Protein AF-A0A1V4QEM1-F1 (afdb_monomer_lite)

Sequence (115 aa):
MPRINRIFLNISSFQ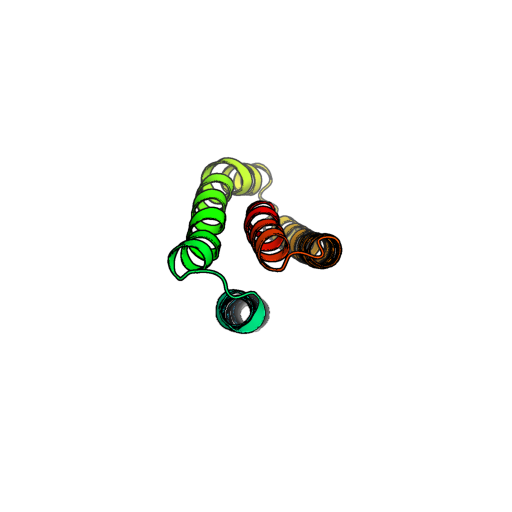TLAMFRRGLFYSYLSIYLRFYLGLSVTETTLFTTLPMVLNVLFQTFVWGRISDRYQSRRTLIIIGEFLAAVGTFFVWFFHTIPDNHRAAGYVIIIGLAIV

Organism: NCBI:txid1936077

Structure (mmCIF, N/CA/C/O backbone):
data_AF-A0A1V4QEM1-F1
#
_entry.id   AF-A0A1V4QEM1-F1
#
loop_
_atom_site.group_PDB
_atom_site.id
_atom_site.type_symbol
_atom_site.label_atom_id
_atom_site.label_alt_id
_atom_site.label_comp_id
_atom_site.label_asym_id
_atom_site.label_entity_id
_atom_site.label_seq_id
_atom_site.pdbx_PDB_ins_code
_atom_site.Cartn_x
_atom_site.Cartn_y
_atom_site.Cartn_z
_atom_site.occupancy
_atom_site.B_iso_or_equiv
_atom_site.auth_seq_id
_atom_site.auth_comp_id
_atom_site.auth_asym_id
_atom_site.auth_atom_id
_atom_site.pdbx_PDB_model_num
ATOM 1 N N . MET A 1 1 ? -7.491 -0.215 37.308 1.00 54.91 1 MET A N 1
ATOM 2 C CA . MET A 1 1 ? -7.119 0.346 35.985 1.00 54.91 1 MET A CA 1
ATOM 3 C C . MET A 1 1 ? -6.512 -0.696 35.004 1.00 54.91 1 MET A C 1
ATOM 5 O O . MET A 1 1 ? -5.437 -0.448 34.481 1.00 54.91 1 MET A O 1
ATOM 9 N N . PRO A 1 2 ? -7.150 -1.844 34.671 1.00 62.41 2 PRO A N 1
ATOM 10 C CA . PRO A 1 2 ? -6.528 -2.830 33.760 1.00 62.41 2 PRO A CA 1
ATOM 11 C C . PRO A 1 2 ? -6.951 -2.725 32.276 1.00 62.41 2 PRO A C 1
ATOM 13 O O . PRO A 1 2 ? -6.280 -3.266 31.399 1.00 62.41 2 PRO A O 1
ATOM 16 N N . ARG A 1 3 ? -8.069 -2.054 31.960 1.00 63.38 3 ARG A N 1
ATOM 17 C CA . ARG A 1 3 ? -8.682 -2.103 30.614 1.00 63.38 3 ARG A CA 1
ATOM 18 C C . ARG A 1 3 ? -7.963 -1.231 29.575 1.00 63.38 3 ARG A C 1
ATOM 20 O O . ARG A 1 3 ? -7.849 -1.634 28.423 1.00 63.38 3 ARG A O 1
ATOM 27 N N . ILE A 1 4 ? -7.453 -0.071 29.994 1.00 73.31 4 ILE A N 1
ATOM 28 C CA . ILE A 1 4 ? -6.764 0.896 29.121 1.00 73.31 4 ILE A CA 1
ATOM 29 C C . ILE A 1 4 ? -5.409 0.344 28.657 1.00 73.31 4 ILE A C 1
ATOM 31 O O . ILE A 1 4 ? -5.126 0.375 27.462 1.00 73.31 4 ILE A O 1
ATOM 35 N N . ASN A 1 5 ? -4.637 -0.278 29.556 1.00 79.69 5 ASN A N 1
ATOM 36 C CA . ASN A 1 5 ? -3.337 -0.870 29.217 1.00 79.69 5 ASN A CA 1
ATOM 37 C C . ASN A 1 5 ? -3.456 -1.985 28.171 1.00 79.69 5 ASN A C 1
ATOM 39 O O . ASN A 1 5 ? -2.632 -2.065 27.267 1.00 79.69 5 ASN A O 1
ATOM 43 N N . ARG A 1 6 ? -4.505 -2.817 28.243 1.00 82.25 6 ARG A N 1
ATOM 44 C CA . ARG A 1 6 ? -4.722 -3.895 27.264 1.00 82.25 6 ARG A CA 1
ATOM 45 C C . 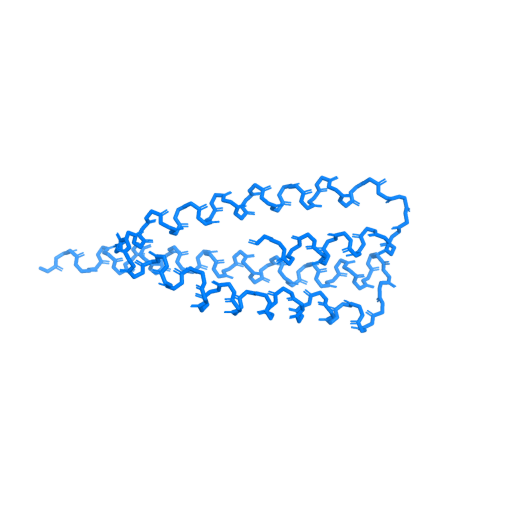ARG A 1 6 ? -5.113 -3.357 25.884 1.00 82.25 6 ARG A C 1
ATOM 47 O O . ARG A 1 6 ? -4.636 -3.867 24.879 1.00 82.25 6 ARG A O 1
ATOM 54 N N . ILE A 1 7 ? -5.963 -2.329 25.825 1.00 85.44 7 ILE A N 1
ATOM 55 C CA . ILE A 1 7 ? -6.359 -1.706 24.551 1.00 85.44 7 ILE A CA 1
ATOM 56 C C . ILE A 1 7 ? -5.157 -1.021 23.901 1.00 85.44 7 ILE A C 1
ATOM 58 O O . ILE A 1 7 ? -4.918 -1.229 22.714 1.00 85.44 7 ILE A O 1
ATOM 62 N N . PHE A 1 8 ? -4.388 -0.258 24.679 1.00 88.12 8 PHE A N 1
ATOM 63 C CA . PHE A 1 8 ? -3.168 0.378 24.199 1.00 88.12 8 PHE A CA 1
ATOM 64 C C . PHE A 1 8 ? -2.176 -0.661 23.669 1.00 88.12 8 PHE A C 1
ATOM 66 O O . PHE A 1 8 ? -1.729 -0.546 22.536 1.00 88.12 8 PHE A O 1
ATOM 73 N N . LEU A 1 9 ? -1.902 -1.724 24.430 1.00 88.62 9 LEU A N 1
ATOM 74 C CA . LEU A 1 9 ? -0.964 -2.766 24.014 1.00 88.62 9 LEU A CA 1
ATOM 75 C C . LEU A 1 9 ? -1.414 -3.487 22.731 1.00 88.62 9 LEU A C 1
ATOM 77 O O . LEU A 1 9 ? -0.601 -3.705 21.835 1.00 88.62 9 LEU A O 1
ATOM 81 N N . ASN A 1 10 ? -2.707 -3.794 22.595 1.00 87.75 10 ASN A N 1
ATOM 82 C CA . ASN A 1 10 ? -3.251 -4.450 21.401 1.00 87.75 10 ASN A CA 1
ATOM 83 C C . ASN A 1 10 ? -3.204 -3.550 20.158 1.00 87.75 10 ASN A C 1
ATOM 85 O O . ASN A 1 10 ? -2.858 -4.010 19.074 1.00 87.75 10 ASN A O 1
ATOM 89 N N . ILE A 1 11 ? -3.555 -2.269 20.296 1.00 87.19 11 ILE A N 1
ATOM 90 C CA . ILE A 1 11 ? -3.541 -1.338 19.161 1.00 87.19 11 ILE A CA 1
ATOM 91 C C . ILE A 1 11 ? -2.101 -1.008 18.770 1.00 87.19 11 ILE A C 1
ATOM 93 O O . ILE A 1 11 ? -1.779 -1.035 17.587 1.00 87.19 11 ILE A O 1
ATOM 97 N N . SER A 1 12 ? -1.227 -0.746 19.742 1.00 89.62 12 SER A N 1
ATOM 98 C CA . SER A 1 12 ? 0.178 -0.426 19.483 1.00 89.62 12 SER A CA 1
ATOM 99 C C . SER A 1 12 ? 0.911 -1.597 18.836 1.00 89.62 12 SER A C 1
ATOM 101 O O . SER A 1 12 ? 1.601 -1.395 17.846 1.00 89.62 12 SER A O 1
ATOM 103 N N . SER A 1 13 ? 0.720 -2.829 19.321 1.00 90.81 13 SER A N 1
ATOM 104 C CA . SER A 1 13 ? 1.318 -4.015 18.686 1.00 90.81 13 SER A CA 1
ATOM 105 C C . SER A 1 13 ? 0.828 -4.214 17.250 1.00 90.81 13 SER A C 1
ATOM 107 O O . SER A 1 13 ? 1.646 -4.438 16.358 1.00 90.81 13 SER A O 1
ATOM 109 N N . PHE A 1 14 ? -0.477 -4.052 17.003 1.00 89.06 14 PHE A N 1
ATOM 110 C CA . PHE A 1 14 ? -1.040 -4.101 15.653 1.00 89.06 14 PHE A CA 1
ATOM 111 C C . PHE A 1 14 ? -0.433 -3.032 14.734 1.00 89.06 14 PHE A C 1
ATOM 113 O O . PHE A 1 14 ? 0.022 -3.352 13.638 1.00 89.06 14 PHE A O 1
ATOM 120 N N . GLN A 1 15 ? -0.387 -1.775 15.181 1.00 89.25 15 GLN A N 1
ATOM 121 C CA . GLN A 1 15 ? 0.156 -0.668 14.389 1.00 89.25 15 GLN A CA 1
ATOM 122 C C . GLN A 1 15 ? 1.646 -0.853 14.099 1.00 89.25 15 GLN A C 1
ATOM 124 O O . GLN A 1 15 ? 2.069 -0.676 12.958 1.00 89.25 15 GLN A O 1
ATOM 129 N N . THR A 1 16 ? 2.432 -1.278 15.091 1.00 93.44 16 THR A N 1
ATOM 130 C CA . THR A 1 16 ? 3.853 -1.586 14.899 1.00 93.44 16 THR A CA 1
ATOM 131 C C . THR A 1 16 ? 4.037 -2.662 13.837 1.00 93.44 16 THR A C 1
ATOM 133 O O . THR A 1 16 ? 4.829 -2.473 12.917 1.00 93.44 16 THR A O 1
ATOM 136 N N . LEU A 1 17 ? 3.278 -3.760 13.905 1.00 90.94 17 LEU A N 1
ATOM 137 C CA . LEU A 1 17 ? 3.382 -4.843 12.927 1.00 90.94 17 LEU A CA 1
ATOM 138 C C . LEU A 1 17 ? 2.964 -4.394 11.518 1.00 90.94 17 LEU A C 1
ATOM 140 O O . LEU A 1 17 ? 3.659 -4.682 10.543 1.00 90.94 17 LEU A O 1
ATOM 144 N N . ALA A 1 18 ? 1.861 -3.652 11.408 1.00 88.31 18 ALA A N 1
ATOM 145 C CA . ALA A 1 18 ? 1.352 -3.154 10.134 1.00 88.31 18 ALA A CA 1
ATOM 146 C C . ALA A 1 18 ? 2.340 -2.188 9.456 1.00 88.31 18 ALA A C 1
ATOM 148 O O . ALA A 1 18 ? 2.591 -2.292 8.249 1.00 88.31 18 ALA A O 1
ATOM 149 N N . MET A 1 19 ? 2.936 -1.275 10.229 1.00 90.75 19 MET A N 1
ATOM 150 C CA . MET A 1 19 ? 3.933 -0.326 9.729 1.00 90.75 19 MET A CA 1
ATOM 151 C C . MET A 1 19 ? 5.261 -1.011 9.412 1.00 90.75 19 MET A C 1
ATOM 153 O O . MET A 1 19 ? 5.871 -0.697 8.393 1.00 90.75 19 MET A O 1
ATOM 157 N N . PHE A 1 20 ? 5.674 -1.995 10.213 1.00 92.00 20 PHE A N 1
ATOM 158 C CA . PHE A 1 20 ? 6.867 -2.793 9.941 1.00 92.00 20 PHE A CA 1
ATOM 159 C C . PHE A 1 20 ? 6.739 -3.564 8.622 1.00 92.00 20 PHE A C 1
ATOM 161 O O . PHE A 1 20 ? 7.622 -3.471 7.771 1.00 92.00 20 PHE A O 1
ATOM 168 N N . ARG A 1 21 ? 5.602 -4.238 8.389 1.00 90.00 21 ARG A N 1
ATOM 169 C CA . ARG A 1 21 ? 5.320 -4.921 7.116 1.00 90.00 21 ARG A CA 1
ATOM 170 C C . ARG A 1 21 ? 5.407 -3.961 5.931 1.00 90.00 21 ARG A C 1
ATOM 172 O O . ARG A 1 21 ? 6.053 -4.288 4.941 1.00 90.00 21 ARG A O 1
ATOM 179 N N . ARG A 1 22 ? 4.773 -2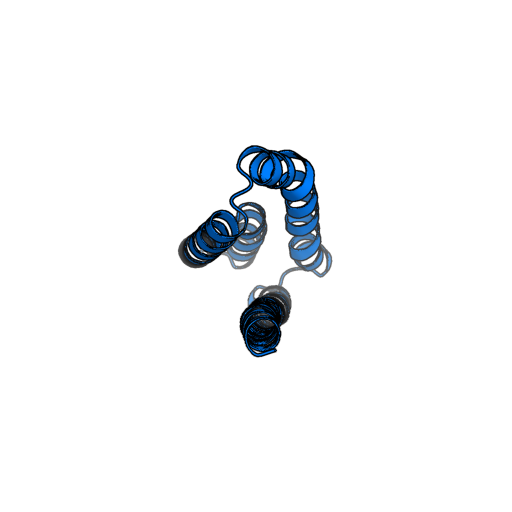.784 6.026 1.00 88.06 22 ARG A N 1
ATOM 180 C CA . ARG A 1 22 ? 4.846 -1.756 4.972 1.00 88.06 22 ARG A CA 1
ATOM 181 C C . ARG A 1 22 ? 6.287 -1.305 4.737 1.00 88.06 22 ARG A C 1
ATOM 183 O O . ARG A 1 22 ? 6.715 -1.260 3.589 1.00 88.06 22 ARG A O 1
ATOM 190 N N . GLY A 1 23 ? 7.039 -1.035 5.803 1.00 88.69 23 GLY A N 1
ATOM 191 C CA . GLY A 1 23 ? 8.443 -0.636 5.720 1.00 88.69 23 GLY A CA 1
ATOM 192 C C . GLY A 1 23 ? 9.300 -1.660 4.977 1.00 88.69 23 GLY A C 1
ATOM 193 O O . GLY A 1 23 ? 10.018 -1.290 4.048 1.00 88.69 23 GLY A O 1
ATOM 194 N N . LEU A 1 24 ? 9.171 -2.946 5.320 1.00 90.56 24 LEU A N 1
ATOM 195 C CA . LEU A 1 24 ? 9.874 -4.022 4.615 1.00 90.56 24 LEU A CA 1
ATOM 196 C C . LEU A 1 24 ? 9.438 -4.107 3.149 1.00 90.56 24 LEU A C 1
ATOM 198 O O . LEU A 1 24 ? 10.286 -4.115 2.260 1.00 90.56 24 LEU A O 1
ATOM 202 N N . PHE A 1 25 ? 8.129 -4.120 2.896 1.00 88.19 25 PHE A N 1
ATOM 203 C CA . PHE A 1 25 ? 7.576 -4.261 1.553 1.00 88.19 25 PHE A CA 1
ATOM 204 C C . PHE A 1 25 ? 8.087 -3.177 0.597 1.00 88.19 25 PHE A C 1
ATOM 206 O O . PHE A 1 25 ? 8.676 -3.501 -0.431 1.00 88.19 25 PHE A O 1
ATOM 213 N N . TYR A 1 26 ? 7.936 -1.895 0.949 1.00 85.88 26 TYR A N 1
ATOM 214 C CA . TYR A 1 26 ? 8.349 -0.791 0.076 1.00 85.88 26 TYR A CA 1
ATOM 215 C C . TYR A 1 26 ? 9.872 -0.714 -0.102 1.00 85.88 26 TYR A C 1
ATOM 217 O O . TYR A 1 26 ? 10.342 -0.402 -1.197 1.00 85.88 26 TYR A O 1
ATOM 225 N N . SER A 1 27 ? 10.646 -1.039 0.940 1.00 87.62 27 SER A N 1
ATOM 226 C CA . SER A 1 27 ? 12.114 -1.015 0.869 1.00 87.62 27 SER A CA 1
ATOM 227 C C . SER A 1 27 ? 12.648 -2.080 -0.087 1.00 87.62 27 SER A C 1
ATOM 229 O O . SER A 1 27 ? 13.409 -1.766 -1.003 1.00 87.62 27 SER A O 1
ATOM 231 N N . TYR A 1 28 ? 12.215 -3.334 0.076 1.00 88.00 28 TYR A N 1
ATOM 232 C CA . TYR A 1 28 ? 12.654 -4.421 -0.800 1.00 88.00 28 TYR A CA 1
ATOM 233 C C . TYR A 1 28 ? 12.099 -4.286 -2.213 1.00 88.00 28 TYR A C 1
ATOM 235 O O . TYR A 1 28 ? 12.812 -4.575 -3.173 1.00 88.00 28 TYR A O 1
ATOM 243 N N . LEU A 1 29 ? 10.866 -3.799 -2.364 1.00 86.69 29 LEU A N 1
ATOM 244 C CA . LEU A 1 29 ? 10.281 -3.606 -3.683 1.00 86.69 29 LEU A CA 1
ATOM 245 C C . LEU A 1 29 ? 11.025 -2.532 -4.488 1.00 86.69 29 LEU A C 1
ATOM 247 O O . LEU A 1 29 ? 11.286 -2.734 -5.670 1.00 86.69 29 LEU A O 1
ATOM 251 N N . SER A 1 30 ? 11.452 -1.438 -3.852 1.00 85.06 30 SER A N 1
ATOM 252 C CA . SER A 1 30 ? 12.284 -0.420 -4.510 1.00 85.06 30 SER A CA 1
ATOM 253 C C . SER A 1 30 ? 13.595 -1.010 -5.051 1.00 85.06 30 SER A C 1
ATOM 255 O O . SER A 1 30 ? 13.966 -0.769 -6.204 1.00 85.06 30 SER A O 1
ATOM 257 N N . ILE A 1 31 ? 14.259 -1.859 -4.257 1.00 86.81 31 ILE A N 1
ATOM 258 C CA . ILE A 1 31 ? 15.477 -2.568 -4.675 1.00 86.81 31 ILE A CA 1
ATOM 259 C C . ILE A 1 31 ? 15.172 -3.509 -5.847 1.00 86.81 31 ILE A C 1
ATOM 261 O O . ILE A 1 31 ? 15.903 -3.512 -6.835 1.00 86.81 31 ILE A O 1
ATOM 265 N N . TYR A 1 32 ? 14.082 -4.271 -5.770 1.00 86.44 32 TYR A N 1
ATOM 266 C CA . TYR A 1 32 ? 13.677 -5.209 -6.816 1.00 86.44 32 TYR A CA 1
ATOM 267 C C . TYR A 1 32 ? 13.388 -4.505 -8.152 1.00 86.44 32 TYR A C 1
ATOM 269 O O . TYR A 1 32 ? 13.956 -4.870 -9.182 1.00 86.44 32 TYR A O 1
ATOM 277 N N . LEU A 1 33 ? 12.586 -3.437 -8.142 1.00 83.69 33 LEU A N 1
ATOM 278 C CA . LEU A 1 33 ? 12.276 -2.658 -9.345 1.00 83.69 33 LEU A CA 1
ATOM 279 C C . LEU A 1 33 ? 13.546 -2.061 -9.976 1.00 83.69 33 LEU A C 1
ATOM 281 O O . LEU A 1 33 ? 13.727 -2.102 -11.193 1.00 83.69 33 LEU A O 1
ATOM 285 N N . ARG A 1 34 ? 14.450 -1.522 -9.150 1.00 82.50 34 ARG A N 1
ATOM 286 C CA . ARG A 1 34 ? 15.644 -0.821 -9.635 1.00 82.50 34 ARG A CA 1
ATOM 287 C C . ARG A 1 34 ? 16.749 -1.761 -10.108 1.00 82.50 34 ARG A C 1
ATOM 289 O O . ARG A 1 34 ? 17.308 -1.536 -11.178 1.00 82.50 34 ARG A O 1
ATOM 296 N N . PHE A 1 35 ? 17.099 -2.759 -9.302 1.00 82.00 35 PHE A N 1
ATOM 297 C CA . PHE A 1 35 ? 18.281 -3.592 -9.533 1.00 82.00 35 PHE A CA 1
ATOM 298 C C . PHE A 1 35 ? 17.967 -4.899 -10.260 1.00 82.00 35 PHE A C 1
ATOM 300 O O . PHE A 1 35 ? 18.820 -5.371 -11.002 1.00 82.00 35 PHE A O 1
ATOM 307 N N . TYR A 1 36 ? 16.773 -5.471 -10.079 1.00 80.94 36 TYR A N 1
ATOM 308 C CA . TYR A 1 36 ? 16.403 -6.734 -10.726 1.00 80.94 36 TYR A CA 1
ATOM 309 C C . TYR A 1 36 ? 15.678 -6.504 -12.056 1.00 80.94 36 TYR A C 1
ATOM 311 O O . TYR A 1 36 ? 16.061 -7.067 -13.076 1.00 80.94 36 TYR A O 1
ATOM 319 N N . LEU A 1 37 ? 14.670 -5.627 -12.070 1.00 79.19 37 LEU A N 1
ATOM 320 C CA . LEU A 1 37 ? 13.895 -5.332 -13.283 1.00 79.19 37 LEU A CA 1
ATOM 321 C C . LEU A 1 37 ? 14.516 -4.228 -14.162 1.00 79.19 37 LEU A C 1
ATOM 323 O O . LEU A 1 37 ? 14.076 -4.015 -15.292 1.00 79.19 37 LEU A O 1
ATOM 327 N N . GLY A 1 38 ? 15.541 -3.530 -13.662 1.00 80.75 38 GLY A N 1
ATOM 328 C CA . GLY A 1 38 ? 16.303 -2.538 -14.423 1.00 80.75 38 GLY A CA 1
ATOM 329 C C . GLY A 1 38 ? 15.532 -1.257 -14.762 1.00 80.75 38 GLY A C 1
ATOM 330 O O . GLY A 1 38 ? 15.868 -0.593 -15.746 1.00 80.75 38 GLY A O 1
ATOM 331 N N . LEU A 1 39 ? 14.501 -0.901 -13.986 1.00 80.12 39 LEU A N 1
ATOM 332 C CA . LEU A 1 39 ? 13.736 0.327 -14.221 1.00 80.12 39 LEU A CA 1
ATOM 333 C C . LEU A 1 39 ? 14.575 1.585 -13.940 1.00 80.12 39 LEU A C 1
ATOM 335 O O . LEU A 1 39 ? 15.471 1.622 -13.084 1.00 80.12 39 LEU A O 1
ATOM 339 N N . SER A 1 40 ? 14.270 2.653 -14.674 1.00 83.12 40 SER A N 1
ATOM 340 C CA . SER A 1 40 ? 14.847 3.981 -14.474 1.00 83.12 40 SER A CA 1
ATOM 341 C C . SER A 1 40 ? 14.450 4.571 -13.115 1.00 83.12 40 SER A C 1
ATOM 343 O O . SER A 1 40 ? 13.468 4.169 -12.494 1.00 83.12 40 SER A O 1
ATOM 345 N N . VAL A 1 41 ? 15.209 5.565 -12.642 1.00 76.69 41 VAL A N 1
ATOM 346 C CA . VAL A 1 41 ? 14.912 6.245 -11.367 1.00 76.69 41 VAL A CA 1
ATOM 347 C C . VAL A 1 41 ? 13.521 6.882 -11.414 1.00 76.69 41 VAL A C 1
ATOM 349 O O . VAL A 1 41 ? 12.791 6.854 -10.426 1.00 76.69 41 VAL A O 1
ATOM 352 N N . THR A 1 42 ? 13.130 7.400 -12.580 1.00 82.50 42 THR A N 1
ATOM 353 C CA . THR A 1 42 ? 11.816 8.000 -12.816 1.00 82.50 42 THR A CA 1
ATOM 354 C C . THR A 1 42 ? 10.690 6.986 -12.633 1.00 82.50 42 THR A C 1
ATOM 356 O O . THR A 1 42 ? 9.735 7.262 -11.913 1.00 82.50 42 THR A O 1
ATOM 359 N N . GLU A 1 43 ? 10.811 5.793 -13.217 1.00 78.56 43 GLU A N 1
ATOM 360 C CA . GLU A 1 43 ? 9.794 4.739 -13.104 1.00 78.56 43 GLU A CA 1
ATOM 361 C C . GLU A 1 43 ? 9.692 4.190 -11.669 1.00 78.56 43 GLU A C 1
ATOM 363 O O . GLU A 1 43 ? 8.593 4.016 -11.144 1.00 78.56 43 GLU A O 1
ATOM 368 N N . THR A 1 44 ? 10.821 4.012 -10.978 1.00 77.88 44 THR A N 1
ATOM 369 C CA . THR A 1 44 ? 10.838 3.607 -9.558 1.00 77.88 44 THR A CA 1
ATOM 370 C C . THR A 1 44 ? 10.289 4.700 -8.630 1.00 77.88 44 THR A C 1
ATOM 372 O O . THR A 1 44 ? 9.780 4.415 -7.549 1.00 77.88 44 THR A O 1
ATOM 375 N N . THR A 1 45 ? 10.340 5.967 -9.042 1.00 81.06 45 THR A N 1
ATOM 376 C CA . THR A 1 45 ? 9.691 7.059 -8.301 1.00 81.06 45 THR A CA 1
ATOM 377 C C . THR A 1 45 ? 8.184 7.068 -8.559 1.00 81.06 45 THR A C 1
ATOM 379 O O . THR A 1 45 ? 7.408 7.243 -7.620 1.00 81.06 45 THR A O 1
ATOM 382 N N . LEU A 1 46 ? 7.762 6.791 -9.801 1.00 80.94 46 LEU A N 1
ATOM 383 C CA . LEU A 1 46 ? 6.354 6.643 -10.192 1.00 80.94 46 LEU A CA 1
ATOM 384 C C . LEU A 1 46 ? 5.645 5.557 -9.367 1.00 80.94 46 LEU A C 1
ATOM 386 O O . LEU A 1 46 ? 4.509 5.747 -8.938 1.00 80.94 46 LEU A O 1
ATOM 390 N N . PHE A 1 47 ? 6.355 4.457 -9.091 1.00 79.62 47 PHE A N 1
ATOM 391 C CA . PHE A 1 47 ? 5.926 3.403 -8.170 1.00 79.62 47 PHE A CA 1
ATOM 392 C C . PHE A 1 47 ? 5.492 3.941 -6.801 1.00 79.62 47 PHE A C 1
ATOM 394 O O . PHE A 1 47 ? 4.537 3.443 -6.219 1.00 79.62 47 PHE A O 1
ATOM 401 N N . THR A 1 48 ? 6.183 4.946 -6.270 1.00 78.88 48 THR A N 1
ATOM 402 C CA . THR A 1 48 ? 5.869 5.487 -4.944 1.00 78.88 48 THR A CA 1
ATOM 403 C C . THR A 1 48 ? 4.769 6.542 -5.032 1.00 78.88 48 THR A C 1
ATOM 405 O O . THR A 1 48 ? 3.827 6.539 -4.242 1.00 78.88 48 THR A O 1
ATOM 408 N N . THR A 1 49 ? 4.868 7.452 -6.002 1.00 86.69 49 THR A N 1
ATOM 409 C CA . THR A 1 49 ? 3.996 8.629 -6.075 1.00 86.69 49 THR A CA 1
ATOM 410 C C . THR A 1 49 ? 2.573 8.284 -6.487 1.00 86.69 49 THR A C 1
ATOM 412 O O . THR A 1 49 ? 1.631 8.793 -5.882 1.00 86.69 49 THR A O 1
ATOM 415 N N . LEU A 1 50 ? 2.396 7.409 -7.478 1.00 88.06 50 LEU A N 1
ATOM 416 C CA . LEU A 1 50 ? 1.079 7.115 -8.035 1.00 88.06 50 LEU A CA 1
ATOM 417 C C . LEU A 1 50 ? 0.171 6.413 -7.006 1.00 88.06 50 LEU A C 1
ATOM 419 O O . LEU A 1 50 ? -0.924 6.929 -6.756 1.00 88.06 50 LEU A O 1
ATOM 423 N N . PRO A 1 51 ? 0.611 5.340 -6.315 1.00 86.31 51 PRO A N 1
ATOM 424 C CA . PRO A 1 51 ? -0.170 4.748 -5.237 1.00 86.31 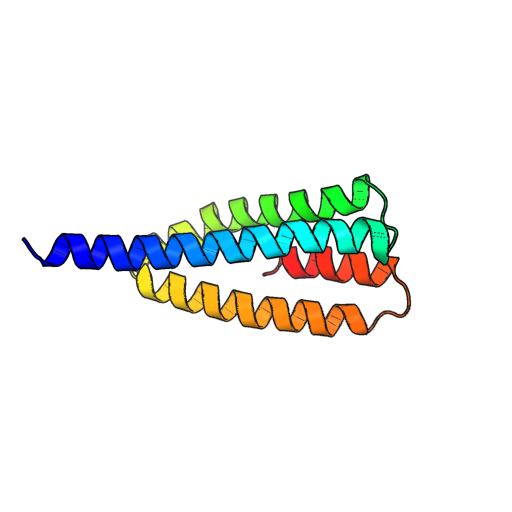51 PRO A CA 1
ATOM 425 C C . PRO A 1 51 ? -0.414 5.718 -4.087 1.00 86.31 51 PRO A C 1
ATOM 427 O O . PRO A 1 51 ? -1.515 5.740 -3.558 1.00 86.31 51 PRO A O 1
ATOM 430 N N . MET A 1 52 ? 0.558 6.557 -3.708 1.00 88.44 52 MET A N 1
ATOM 431 C CA . MET A 1 52 ? 0.360 7.532 -2.625 1.00 88.44 52 MET A CA 1
ATOM 432 C C . MET A 1 52 ? -0.728 8.558 -2.948 1.00 88.44 52 MET A C 1
ATOM 434 O O . MET A 1 52 ? -1.574 8.831 -2.097 1.00 88.44 52 MET A O 1
ATOM 438 N N . VAL A 1 53 ? -0.736 9.105 -4.168 1.00 91.06 53 VAL A N 1
ATOM 439 C CA . VAL A 1 53 ? -1.758 10.069 -4.602 1.00 91.06 53 VAL A CA 1
ATOM 440 C C . VAL A 1 53 ? -3.139 9.426 -4.574 1.00 91.06 53 VAL A C 1
ATOM 442 O O . VAL A 1 53 ? -4.060 9.985 -3.976 1.00 91.06 53 VAL A O 1
ATOM 445 N N . LEU A 1 54 ? -3.285 8.231 -5.154 1.00 89.38 54 LEU A N 1
ATOM 446 C CA . LEU A 1 54 ? -4.557 7.512 -5.101 1.00 89.38 54 LEU A CA 1
ATOM 447 C C . LEU A 1 54 ? -4.954 7.183 -3.663 1.00 89.38 54 LEU A C 1
ATOM 449 O O . LEU A 1 54 ? -6.110 7.373 -3.296 1.00 89.38 54 LEU A O 1
ATOM 453 N N . ASN A 1 55 ? -4.006 6.778 -2.820 1.00 89.19 55 ASN A N 1
ATOM 454 C CA . ASN A 1 55 ? -4.276 6.462 -1.424 1.00 89.19 55 ASN A CA 1
ATOM 455 C C . ASN A 1 55 ? -4.895 7.661 -0.693 1.00 89.19 55 ASN A C 1
ATOM 457 O O . ASN A 1 55 ? -5.933 7.507 -0.057 1.00 89.19 55 ASN A O 1
ATOM 461 N N . VAL A 1 56 ? -4.331 8.864 -0.847 1.00 89.31 56 VAL A N 1
ATOM 462 C CA . VAL A 1 56 ? -4.888 10.087 -0.244 1.00 89.31 56 VAL A CA 1
ATOM 463 C C . VAL A 1 56 ? -6.293 10.377 -0.776 1.00 89.31 56 VAL A C 1
ATOM 465 O O . VAL A 1 56 ? -7.203 10.623 0.014 1.00 89.31 56 VAL A O 1
ATOM 468 N N . LEU A 1 57 ? -6.508 10.286 -2.093 1.00 91.31 57 LEU A N 1
ATOM 469 C CA . LEU A 1 57 ? -7.825 10.525 -2.694 1.00 91.31 57 LEU A CA 1
ATOM 470 C C . LEU A 1 57 ? -8.879 9.546 -2.153 1.00 91.31 57 LEU A C 1
ATOM 472 O O . LEU A 1 57 ? -9.945 9.961 -1.696 1.00 91.31 57 LEU A O 1
ATOM 476 N N . PHE A 1 58 ? -8.577 8.249 -2.141 1.00 88.38 58 PHE A N 1
ATOM 477 C CA . PHE A 1 58 ? -9.502 7.233 -1.644 1.00 88.38 58 PHE A CA 1
ATOM 478 C C . PHE A 1 58 ? -9.696 7.317 -0.128 1.00 88.38 58 PHE A C 1
ATOM 480 O O . PHE A 1 58 ? -10.821 7.156 0.346 1.00 88.38 58 PHE A O 1
ATOM 487 N N . GLN A 1 59 ? -8.651 7.617 0.646 1.00 86.69 59 GLN A N 1
ATOM 488 C CA . GLN A 1 59 ? -8.782 7.831 2.086 1.00 86.69 59 GLN A CA 1
ATOM 489 C C . GLN A 1 59 ? -9.714 9.002 2.397 1.00 86.69 59 GLN A C 1
ATOM 491 O O . GLN A 1 59 ? -10.616 8.852 3.218 1.00 86.69 59 GLN A O 1
ATOM 496 N N . THR A 1 60 ? -9.547 10.147 1.733 1.00 87.81 60 THR A N 1
ATOM 497 C CA . THR A 1 60 ? -10.351 11.343 2.010 1.00 87.81 60 THR A CA 1
ATOM 498 C C . THR A 1 60 ? -11.784 11.214 1.493 1.00 87.81 60 THR A C 1
ATOM 500 O O . THR A 1 60 ? -12.731 11.497 2.229 1.00 87.81 60 THR A O 1
ATOM 503 N N . PHE A 1 61 ? -11.971 10.786 0.242 1.00 89.00 61 PHE A N 1
ATOM 504 C CA . PHE A 1 61 ? -13.286 10.832 -0.405 1.00 89.00 61 PHE A CA 1
ATOM 505 C C . PHE A 1 61 ? -14.131 9.578 -0.187 1.00 89.00 61 PHE A C 1
ATOM 507 O O . PHE A 1 61 ? -15.357 9.681 -0.122 1.00 89.00 61 PHE A O 1
ATOM 514 N N . VAL A 1 62 ? -13.502 8.408 -0.060 1.00 88.44 62 VAL A N 1
ATOM 515 C CA . VAL A 1 62 ? -14.205 7.121 0.011 1.00 88.44 62 VAL A CA 1
ATOM 516 C C . VAL A 1 62 ? -14.190 6.601 1.442 1.00 88.44 62 VAL A C 1
ATOM 518 O O . VAL A 1 62 ? -15.227 6.566 2.106 1.00 88.44 62 VAL A O 1
ATOM 521 N N . TRP A 1 63 ? -13.015 6.250 1.960 1.00 85.88 63 TRP A N 1
ATOM 522 C CA . TRP A 1 63 ? -12.903 5.539 3.231 1.00 85.88 63 TRP A CA 1
ATOM 523 C C . TRP A 1 63 ? -13.211 6.408 4.446 1.00 85.88 63 TRP A C 1
ATOM 525 O O . TRP A 1 63 ? -13.852 5.915 5.369 1.00 85.88 63 TRP A O 1
ATOM 535 N N . GLY A 1 64 ? -12.843 7.692 4.441 1.00 84.25 64 GLY A N 1
ATOM 536 C CA . GLY A 1 64 ? -13.189 8.633 5.510 1.00 84.25 64 GLY A CA 1
ATOM 537 C C . GLY A 1 64 ? -14.702 8.785 5.649 1.00 84.25 64 GLY A C 1
ATOM 538 O O . GLY A 1 64 ? -15.267 8.522 6.709 1.00 84.25 64 GLY A O 1
ATOM 539 N N . ARG A 1 65 ? -15.384 9.068 4.532 1.00 85.38 65 ARG A N 1
ATOM 540 C CA . ARG A 1 65 ? -16.852 9.185 4.474 1.00 85.38 65 ARG A CA 1
ATOM 541 C C . ARG A 1 65 ? -17.563 7.889 4.881 1.00 85.38 65 ARG A C 1
ATOM 543 O O . ARG A 1 65 ? -18.542 7.939 5.624 1.00 85.38 65 ARG A O 1
ATOM 550 N N . ILE A 1 66 ? -17.087 6.734 4.411 1.00 85.25 66 ILE A N 1
ATOM 551 C CA . ILE A 1 66 ? -17.655 5.419 4.759 1.00 85.25 66 ILE A CA 1
ATOM 552 C C . ILE A 1 66 ? -17.428 5.111 6.244 1.00 85.25 66 ILE A C 1
ATOM 554 O O . ILE A 1 66 ? -18.362 4.712 6.940 1.00 85.25 66 ILE A O 1
ATOM 558 N N . SER A 1 67 ? -16.215 5.330 6.750 1.00 83.88 67 SER A N 1
ATOM 559 C CA . SER A 1 67 ? -15.869 5.110 8.156 1.00 83.88 67 SER A CA 1
ATOM 560 C C . SER A 1 67 ? -16.738 5.945 9.088 1.00 83.88 67 SER A C 1
ATOM 562 O O . SER A 1 67 ? -17.278 5.414 10.061 1.00 83.88 67 SER A O 1
ATOM 564 N N . ASP A 1 68 ? -16.931 7.223 8.766 1.00 83.44 68 ASP A N 1
ATOM 565 C CA . ASP A 1 68 ? -17.731 8.123 9.591 1.00 83.44 68 ASP A CA 1
ATOM 566 C C . ASP A 1 68 ? -19.223 7.783 9.540 1.00 83.44 68 ASP A C 1
ATOM 568 O O . ASP A 1 68 ? -19.898 7.840 10.570 1.00 83.44 68 ASP A O 1
ATOM 572 N N . ARG A 1 69 ? -19.736 7.343 8.384 1.00 86.06 69 ARG A N 1
ATOM 573 C CA . ARG A 1 69 ? -21.145 6.950 8.238 1.00 86.06 69 ARG A CA 1
ATOM 574 C C . ARG A 1 69 ? -21.497 5.683 9.017 1.00 86.06 69 ARG A C 1
ATOM 576 O O . ARG A 1 69 ? -22.565 5.624 9.614 1.00 86.06 69 ARG A O 1
ATOM 583 N N . TYR A 1 70 ? -20.628 4.673 8.999 1.00 82.88 70 TYR A N 1
ATOM 584 C CA . TYR A 1 70 ? -20.913 3.373 9.621 1.00 82.88 70 TYR A CA 1
ATOM 585 C C . TYR A 1 70 ? -20.332 3.220 11.035 1.00 82.88 70 TYR A C 1
ATOM 587 O O . TYR A 1 70 ? -20.605 2.209 11.683 1.00 82.88 70 TYR A O 1
ATOM 595 N N . GLN A 1 71 ? -19.495 4.159 11.504 1.00 77.62 71 GLN A N 1
ATOM 596 C CA . GLN A 1 71 ? -18.790 4.139 12.805 1.00 77.62 71 GLN A CA 1
ATOM 597 C C . GLN A 1 71 ? -18.044 2.815 13.111 1.00 77.62 71 GLN A C 1
ATOM 599 O O . GLN A 1 71 ? -17.611 2.551 14.233 1.00 77.62 71 GLN A O 1
ATOM 604 N N . SER A 1 72 ? -17.835 1.974 12.096 1.00 74.25 72 SER A N 1
ATOM 605 C CA . SER A 1 72 ? -17.398 0.579 12.220 1.00 74.25 72 SER A CA 1
ATOM 606 C C . SER A 1 72 ? -15.898 0.442 11.965 1.00 74.25 72 SER A C 1
ATOM 608 O O . SER A 1 72 ? -15.447 -0.329 11.117 1.00 74.25 72 SER A O 1
ATOM 610 N N . ARG A 1 73 ? -15.103 1.211 12.721 1.00 78.94 73 ARG A N 1
ATOM 611 C CA . ARG A 1 73 ? -13.649 1.368 12.514 1.00 78.94 73 ARG A CA 1
ATOM 612 C C . ARG A 1 73 ? -12.890 0.038 12.524 1.00 78.94 73 ARG A C 1
ATOM 614 O O . ARG A 1 73 ? -12.023 -0.182 11.690 1.00 78.94 73 ARG A O 1
ATOM 621 N N . ARG A 1 74 ? -13.227 -0.871 13.447 1.00 80.31 74 ARG A N 1
ATOM 622 C CA . ARG A 1 74 ? -12.546 -2.176 13.570 1.00 80.31 74 ARG A CA 1
ATOM 623 C C . ARG A 1 74 ? -12.802 -3.079 12.367 1.00 80.31 74 ARG A C 1
ATOM 625 O O . ARG A 1 74 ? -11.864 -3.670 11.848 1.00 80.31 74 ARG A O 1
ATOM 632 N N . THR A 1 75 ? -14.050 -3.157 11.917 1.00 84.44 75 THR A N 1
ATOM 633 C CA . THR A 1 75 ? -14.441 -3.991 10.776 1.00 84.44 75 THR A CA 1
ATOM 634 C C . THR A 1 75 ? -13.781 -3.503 9.491 1.00 84.44 75 THR A C 1
ATOM 636 O O . THR A 1 75 ? -13.254 -4.314 8.738 1.00 84.44 75 THR A O 1
ATOM 639 N N . LEU A 1 76 ? -13.722 -2.183 9.282 1.00 85.06 76 LEU A N 1
ATOM 640 C CA . LEU A 1 76 ? -13.043 -1.596 8.124 1.00 85.06 76 LEU A CA 1
ATOM 641 C C . LEU A 1 76 ? -11.536 -1.869 8.120 1.00 85.06 76 LEU A C 1
ATOM 643 O O . LEU A 1 76 ? -10.989 -2.168 7.065 1.00 85.06 76 LEU A O 1
ATOM 647 N N . ILE A 1 77 ? -10.876 -1.834 9.284 1.00 85.81 77 ILE A N 1
ATOM 648 C CA . ILE A 1 77 ? -9.453 -2.194 9.391 1.00 85.81 77 ILE A CA 1
ATOM 649 C C . ILE A 1 77 ? -9.233 -3.659 8.993 1.00 85.81 77 ILE A C 1
ATOM 651 O O . ILE A 1 77 ? -8.334 -3.945 8.210 1.00 85.81 77 ILE A O 1
ATOM 655 N N . ILE A 1 78 ? -10.061 -4.582 9.493 1.00 87.00 78 ILE A N 1
ATOM 656 C CA . ILE A 1 78 ? -9.923 -6.018 9.197 1.00 87.00 78 ILE A CA 1
ATOM 657 C C . ILE A 1 78 ? -10.193 -6.304 7.715 1.00 87.00 78 ILE A C 1
ATOM 659 O O . ILE A 1 78 ? -9.423 -7.022 7.083 1.00 87.00 78 ILE A O 1
ATOM 663 N N . ILE A 1 79 ? -11.257 -5.725 7.149 1.00 88.19 79 ILE A N 1
ATOM 664 C CA . ILE A 1 79 ? -11.594 -5.892 5.72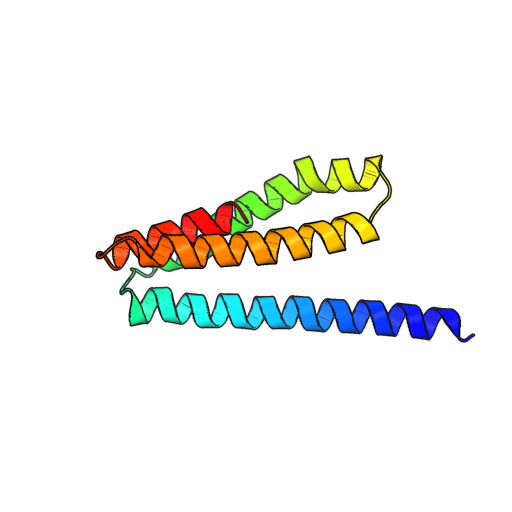9 1.00 88.19 79 ILE A CA 1
ATOM 665 C C . ILE A 1 79 ? -10.499 -5.293 4.846 1.00 88.19 79 ILE A C 1
ATOM 667 O O . ILE A 1 79 ? -10.083 -5.939 3.892 1.00 88.19 79 ILE A O 1
ATOM 671 N N . GLY A 1 80 ? -10.008 -4.094 5.169 1.00 86.75 80 GLY A N 1
ATOM 672 C CA . GLY A 1 80 ? -8.935 -3.451 4.412 1.00 86.75 80 GLY A CA 1
ATOM 673 C C . GLY A 1 80 ? -7.650 -4.274 4.423 1.00 86.75 80 GLY A C 1
ATOM 674 O O . GLY A 1 80 ? -7.033 -4.465 3.383 1.00 86.75 80 GLY A O 1
ATOM 675 N N . GLU A 1 81 ? -7.286 -4.836 5.574 1.00 87.81 81 GLU A N 1
ATOM 676 C CA . GLU A 1 81 ? -6.110 -5.698 5.697 1.00 87.81 81 GLU A CA 1
ATOM 677 C C . GLU A 1 81 ? -6.261 -7.005 4.901 1.00 87.81 81 GLU A C 1
ATOM 679 O O . GLU A 1 81 ? -5.323 -7.452 4.239 1.00 87.81 81 GLU A O 1
ATOM 684 N N . PHE A 1 82 ? -7.458 -7.596 4.915 1.00 90.94 82 PHE A N 1
ATOM 685 C CA . PHE A 1 82 ? -7.771 -8.777 4.117 1.00 90.94 82 PHE A CA 1
ATOM 686 C C . PHE A 1 82 ? -7.724 -8.479 2.610 1.00 90.94 82 PHE A C 1
ATOM 688 O O . PHE A 1 82 ? -7.087 -9.214 1.856 1.00 90.94 82 PHE A O 1
ATOM 695 N N . LEU A 1 83 ? -8.335 -7.373 2.173 1.00 89.06 83 LEU A N 1
ATOM 696 C CA . LEU A 1 83 ? -8.288 -6.918 0.783 1.00 89.06 83 LEU A CA 1
ATOM 697 C C . LEU A 1 83 ? -6.857 -6.609 0.339 1.00 89.06 83 LEU A C 1
ATOM 699 O O . LEU A 1 83 ? -6.488 -6.979 -0.770 1.00 89.06 83 LEU A O 1
ATOM 703 N N . ALA A 1 84 ? -6.031 -6.016 1.204 1.00 88.06 84 ALA A N 1
ATOM 704 C CA . ALA A 1 84 ? -4.627 -5.753 0.910 1.00 88.06 84 ALA A CA 1
ATOM 705 C C . ALA A 1 84 ? -3.829 -7.049 0.703 1.00 88.06 84 ALA A C 1
ATOM 707 O O . ALA A 1 84 ? -3.016 -7.136 -0.220 1.00 88.06 84 ALA A O 1
ATOM 708 N N . ALA A 1 85 ? -4.078 -8.077 1.521 1.00 88.12 85 ALA A N 1
ATOM 709 C CA . ALA A 1 85 ? -3.442 -9.384 1.364 1.00 88.12 85 ALA A CA 1
ATOM 710 C C . ALA A 1 85 ? -3.834 -10.048 0.033 1.00 88.12 85 ALA A C 1
ATOM 712 O O . ALA A 1 85 ? -2.964 -10.486 -0.722 1.00 88.12 85 ALA A O 1
ATOM 713 N N . VAL A 1 86 ? -5.132 -10.061 -0.283 1.00 92.69 86 VAL A N 1
ATOM 714 C CA . VAL A 1 86 ? -5.661 -10.620 -1.536 1.00 92.69 86 VAL A CA 1
ATOM 715 C C . VAL A 1 86 ? -5.156 -9.832 -2.748 1.00 92.69 86 VAL A C 1
ATOM 717 O O . VAL A 1 86 ? -4.678 -10.417 -3.716 1.00 92.69 86 VAL A O 1
ATOM 720 N N . GLY A 1 87 ? -5.200 -8.504 -2.682 1.00 90.38 87 GLY A N 1
ATOM 721 C CA . GLY A 1 87 ? -4.719 -7.615 -3.732 1.00 90.38 87 GLY A CA 1
ATOM 722 C C . GLY A 1 87 ? -3.234 -7.817 -4.017 1.00 90.38 87 GLY A C 1
ATOM 723 O O . GLY A 1 87 ? -2.851 -8.011 -5.166 1.00 90.38 87 GLY A O 1
ATOM 724 N N . THR A 1 88 ? -2.401 -7.882 -2.976 1.00 89.44 88 THR A N 1
ATOM 725 C CA . THR A 1 88 ? -0.956 -8.128 -3.128 1.00 89.44 88 THR A CA 1
ATOM 726 C C . THR A 1 88 ? -0.676 -9.495 -3.753 1.00 89.44 88 THR A C 1
ATOM 728 O O . THR A 1 88 ? 0.210 -9.607 -4.600 1.00 89.44 88 THR A O 1
ATOM 731 N N . PHE A 1 89 ? -1.450 -10.525 -3.393 1.00 91.12 89 PHE A N 1
ATOM 732 C CA . PHE A 1 89 ? -1.356 -11.836 -4.037 1.00 91.12 89 PHE A CA 1
ATOM 733 C C . PHE A 1 89 ? -1.662 -11.754 -5.538 1.00 91.12 89 PHE A C 1
ATOM 735 O O . PHE A 1 89 ? -0.916 -12.310 -6.340 1.00 91.12 89 PHE A O 1
ATOM 742 N N . PHE A 1 90 ? -2.701 -11.015 -5.937 1.00 90.62 90 PHE A N 1
ATOM 743 C CA . PHE A 1 90 ? -3.005 -10.806 -7.352 1.00 90.62 90 PHE A CA 1
ATOM 744 C C . PHE A 1 90 ? -1.923 -10.005 -8.076 1.00 90.62 90 PHE A C 1
ATOM 746 O O . PHE A 1 90 ? -1.545 -10.386 -9.178 1.00 90.62 90 PHE A O 1
ATOM 753 N N . VAL A 1 91 ? -1.372 -8.949 -7.470 1.00 90.50 91 VAL A N 1
ATOM 754 C CA . VAL A 1 91 ? -0.235 -8.2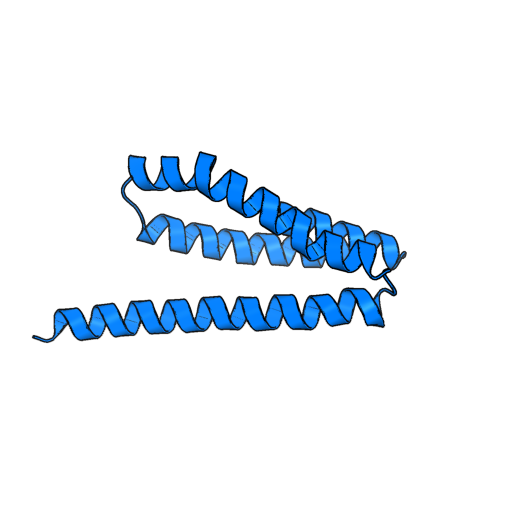13 -8.056 1.00 90.50 91 VAL A CA 1
ATOM 755 C C . VAL A 1 91 ? 0.945 -9.154 -8.294 1.00 90.50 91 VAL A C 1
ATOM 757 O O . VAL A 1 91 ? 1.539 -9.147 -9.373 1.00 90.50 91 VAL A O 1
ATOM 760 N N . TRP A 1 92 ? 1.246 -10.017 -7.320 1.00 88.94 92 TRP A N 1
ATOM 761 C CA . TRP A 1 92 ? 2.259 -11.052 -7.483 1.00 88.94 92 TRP A CA 1
ATOM 762 C C . TRP A 1 92 ? 1.879 -12.074 -8.568 1.00 88.94 92 TRP A C 1
ATOM 764 O O . TRP A 1 92 ? 2.727 -12.492 -9.342 1.00 88.94 92 TRP A O 1
ATOM 774 N N . PHE A 1 93 ? 0.620 -12.459 -8.713 1.00 89.19 93 PHE A N 1
ATOM 775 C CA . PHE A 1 93 ? 0.237 -13.372 -9.787 1.00 89.19 93 PHE A CA 1
ATOM 776 C C . PHE A 1 93 ? 0.353 -12.724 -11.177 1.00 89.19 93 PHE A C 1
ATOM 778 O O . PHE A 1 93 ? 0.826 -13.348 -12.118 1.00 89.19 93 PHE A O 1
ATOM 785 N N . PHE A 1 94 ? -0.037 -11.458 -11.325 1.00 88.00 94 PHE A N 1
ATOM 786 C CA . PHE A 1 94 ? -0.011 -10.785 -12.623 1.00 88.00 94 PHE A CA 1
ATOM 787 C C . PHE A 1 94 ? 1.395 -10.366 -13.058 1.00 88.00 94 PHE A C 1
ATOM 789 O O . PHE A 1 94 ? 1.650 -10.332 -14.259 1.00 88.00 94 PHE A O 1
ATOM 796 N N . HIS A 1 95 ? 2.321 -10.070 -12.136 1.00 87.19 95 HIS A N 1
ATOM 797 C CA . HIS A 1 95 ? 3.686 -9.694 -12.533 1.00 87.19 95 HIS A CA 1
ATOM 798 C C . HIS A 1 95 ? 4.508 -10.860 -13.109 1.00 87.19 95 HIS A C 1
ATOM 800 O O . HIS A 1 95 ? 5.517 -10.593 -13.753 1.00 87.19 95 HIS A O 1
ATOM 806 N N . THR A 1 96 ? 4.106 -12.123 -12.900 1.00 86.44 96 THR A N 1
ATOM 807 C CA . THR A 1 96 ? 4.819 -13.299 -13.440 1.00 86.44 96 THR A CA 1
ATOM 808 C C . THR A 1 96 ? 4.419 -13.651 -14.872 1.00 86.44 96 THR A C 1
ATOM 810 O O . THR A 1 96 ? 5.052 -14.505 -15.482 1.00 86.44 96 THR A O 1
ATOM 813 N N . ILE A 1 97 ? 3.374 -13.016 -15.411 1.00 86.44 97 ILE A N 1
ATOM 814 C CA . ILE A 1 97 ? 2.854 -13.292 -16.757 1.00 86.44 97 ILE A CA 1
ATOM 815 C C . ILE A 1 97 ? 3.706 -12.643 -17.865 1.00 86.44 97 ILE A C 1
ATOM 817 O O . ILE A 1 97 ? 3.914 -13.288 -18.890 1.00 86.44 97 ILE A O 1
ATOM 821 N N . PRO A 1 98 ? 4.183 -11.386 -17.741 1.00 85.56 98 PRO A N 1
ATOM 822 C CA . PRO A 1 98 ? 4.977 -10.760 -18.792 1.00 85.56 98 PRO A CA 1
ATOM 823 C C . PRO A 1 98 ? 6.426 -11.262 -18.792 1.00 85.56 98 PRO A C 1
ATOM 825 O O . PRO A 1 98 ? 7.133 -11.110 -17.800 1.00 85.56 98 PRO A O 1
ATOM 828 N N . ASP A 1 99 ? 6.918 -11.708 -19.949 1.00 80.38 99 ASP A N 1
ATOM 829 C CA . ASP A 1 99 ? 8.336 -12.074 -20.133 1.00 80.38 99 ASP A CA 1
ATOM 830 C C . ASP A 1 99 ? 9.282 -10.854 -20.132 1.00 80.38 99 ASP A C 1
ATOM 832 O O . ASP A 1 99 ? 10.501 -10.974 -20.015 1.00 80.38 99 ASP A O 1
ATOM 836 N N . ASN A 1 100 ? 8.730 -9.645 -20.283 1.00 85.38 100 ASN A N 1
ATOM 837 C CA . ASN A 1 100 ? 9.494 -8.402 -20.308 1.00 85.38 100 ASN A CA 1
ATOM 838 C C . ASN A 1 100 ? 9.568 -7.769 -18.912 1.00 85.38 100 ASN A C 1
ATOM 840 O O . ASN A 1 100 ? 8.562 -7.293 -18.381 1.00 85.38 100 ASN A O 1
ATOM 844 N N . HIS A 1 101 ? 10.786 -7.648 -18.379 1.00 81.81 101 HIS A N 1
ATOM 845 C CA . HIS A 1 101 ? 11.072 -7.037 -17.077 1.00 81.81 101 HIS A CA 1
ATOM 846 C C . HIS A 1 101 ? 10.463 -5.633 -16.893 1.00 81.81 101 HIS A C 1
ATOM 848 O O . HIS A 1 101 ? 9.973 -5.307 -15.811 1.00 81.81 101 HIS A O 1
ATOM 854 N N . ARG A 1 102 ? 10.415 -4.803 -17.947 1.00 82.50 102 ARG A N 1
ATOM 855 C CA . ARG A 1 102 ? 9.774 -3.476 -17.858 1.00 82.50 102 ARG A CA 1
ATOM 856 C C . ARG A 1 102 ? 8.259 -3.574 -17.722 1.00 82.50 102 ARG A C 1
ATOM 858 O O . ARG A 1 102 ? 7.671 -2.853 -16.922 1.00 82.50 102 ARG A O 1
ATOM 865 N N . ALA A 1 103 ? 7.629 -4.475 -18.475 1.00 83.12 103 ALA A N 1
ATOM 866 C CA . ALA A 1 103 ? 6.187 -4.694 -18.398 1.00 83.12 103 ALA A CA 1
ATOM 867 C C . ALA A 1 103 ? 5.784 -5.242 -17.019 1.00 83.12 103 ALA A C 1
ATOM 869 O O . ALA A 1 103 ? 4.827 -4.744 -16.428 1.00 83.12 103 ALA A O 1
ATOM 870 N N . ALA A 1 104 ? 6.566 -6.175 -16.463 1.00 84.88 104 ALA A N 1
ATOM 871 C CA . ALA A 1 104 ? 6.381 -6.675 -15.101 1.00 84.88 104 ALA A CA 1
ATOM 872 C C . ALA A 1 104 ? 6.460 -5.545 -14.055 1.00 84.88 104 ALA A C 1
ATOM 874 O O . ALA A 1 104 ? 5.625 -5.474 -13.153 1.00 84.88 104 ALA A O 1
ATOM 875 N N . GLY A 1 105 ? 7.395 -4.601 -14.219 1.00 83.50 105 GLY A N 1
ATOM 876 C CA . GLY A 1 105 ? 7.490 -3.410 -13.371 1.00 83.50 105 GLY A CA 1
ATOM 877 C C . GLY A 1 105 ? 6.226 -2.545 -13.396 1.00 83.50 105 GLY A C 1
ATOM 878 O O . GLY A 1 105 ? 5.697 -2.203 -12.340 1.00 83.50 105 GLY A O 1
ATOM 879 N N . TYR A 1 106 ? 5.687 -2.239 -14.580 1.00 84.75 106 TYR A N 1
ATOM 880 C CA . TYR A 1 106 ? 4.452 -1.451 -14.698 1.00 84.75 106 TYR A CA 1
ATOM 881 C C . TYR A 1 106 ? 3.220 -2.160 -14.127 1.00 84.75 106 TYR A C 1
ATOM 883 O O . TYR A 1 106 ? 2.376 -1.502 -13.517 1.00 84.75 106 TYR A O 1
ATOM 891 N N . VAL A 1 107 ? 3.134 -3.487 -14.264 1.00 86.62 107 VAL A N 1
ATOM 892 C CA . VAL A 1 107 ? 2.071 -4.287 -13.635 1.00 86.62 107 VAL A CA 1
ATOM 893 C C . VAL A 1 107 ? 2.114 -4.146 -12.115 1.00 86.62 107 VAL A C 1
ATOM 895 O O . VAL A 1 107 ? 1.067 -3.979 -11.495 1.00 86.62 107 VAL A O 1
ATOM 898 N N . ILE A 1 108 ? 3.306 -4.128 -11.511 1.00 86.50 108 ILE A N 1
ATOM 899 C CA . ILE A 1 108 ? 3.448 -3.912 -10.067 1.00 86.50 108 ILE A CA 1
ATOM 900 C C . ILE A 1 108 ? 3.017 -2.494 -9.673 1.00 86.50 108 ILE A C 1
ATOM 902 O O . ILE A 1 108 ? 2.277 -2.332 -8.704 1.00 86.50 108 ILE A O 1
ATOM 906 N N . ILE A 1 109 ? 3.437 -1.470 -10.425 1.00 85.62 109 ILE A N 1
ATOM 907 C CA . ILE A 1 109 ? 3.093 -0.068 -10.135 1.00 85.62 109 ILE A CA 1
ATOM 908 C C . ILE A 1 109 ? 1.581 0.151 -10.184 1.00 85.62 109 ILE A C 1
ATOM 910 O O . ILE A 1 109 ? 1.004 0.698 -9.246 1.00 85.62 109 ILE A O 1
ATOM 914 N N . ILE A 1 110 ? 0.940 -0.284 -11.270 1.00 87.00 110 ILE A N 1
ATOM 915 C CA . ILE A 1 110 ? -0.506 -0.131 -11.463 1.00 87.00 110 ILE A CA 1
ATOM 916 C C . ILE A 1 110 ? -1.262 -1.020 -10.477 1.00 87.00 110 ILE A C 1
ATOM 918 O O . ILE A 1 110 ? -2.239 -0.583 -9.876 1.00 87.00 110 ILE A O 1
ATOM 922 N N . GLY A 1 111 ? -0.788 -2.247 -10.265 1.00 85.62 111 GLY A N 1
ATOM 923 C CA . GLY A 1 111 ? -1.374 -3.180 -9.316 1.00 85.62 111 GLY A CA 1
ATOM 924 C C . GLY A 1 111 ? -1.428 -2.601 -7.906 1.00 85.62 111 GLY A C 1
ATOM 925 O O . GLY A 1 111 ? -2.490 -2.565 -7.298 1.00 85.62 111 GLY A O 1
ATOM 926 N N . LEU A 1 112 ? -0.316 -2.056 -7.409 1.00 86.25 112 LEU A N 1
ATOM 927 C CA . LEU A 1 112 ? -0.246 -1.459 -6.069 1.00 86.25 112 LEU A CA 1
ATOM 928 C C . LEU A 1 112 ? -0.975 -0.126 -5.938 1.00 86.25 112 LEU A C 1
ATOM 930 O O . LEU A 1 112 ? -1.237 0.311 -4.825 1.00 86.25 112 LEU A O 1
ATOM 934 N N . ALA A 1 113 ? -1.301 0.520 -7.050 1.00 86.00 113 ALA A N 1
ATOM 935 C CA . ALA A 1 113 ? -2.147 1.701 -7.051 1.00 86.00 113 ALA A CA 1
ATOM 936 C C . ALA A 1 113 ? -3.626 1.363 -6.790 1.00 86.00 113 ALA A C 1
ATOM 938 O O . ALA A 1 113 ? -4.380 2.215 -6.324 1.00 86.00 113 ALA A O 1
ATOM 939 N N . ILE A 1 114 ? -4.032 0.130 -7.107 1.00 82.69 114 ILE A N 1
ATOM 940 C CA . ILE A 1 114 ? -5.403 -0.367 -6.948 1.00 82.69 114 ILE A CA 1
ATOM 941 C C . ILE A 1 114 ? -5.621 -0.985 -5.557 1.00 82.69 114 ILE A C 1
ATOM 943 O O . ILE A 1 114 ? -6.738 -0.925 -5.043 1.00 82.69 114 ILE A O 1
ATOM 947 N N . VAL A 1 115 ? -4.575 -1.582 -4.973 1.00 83.00 115 VAL A N 1
ATOM 948 C CA . VAL A 1 115 ? -4.591 -2.214 -3.637 1.00 83.00 115 VAL A CA 1
ATOM 949 C C . VAL A 1 115 ? -4.619 -1.172 -2.520 1.00 83.00 115 VAL A C 1
ATOM 951 O O . VAL A 1 115 ? -5.486 -1.309 -1.627 1.00 83.00 115 VAL A O 1
#

Foldseek 3Di:
DPPVVVVCVVVVVVVVVVVVVVVVVLVVVLCCLCPVLPDDPVLSVLLVPLLVVLVVVCVVPPVVVVCVVVVPVVVCVVVVVVVVVVLVVVLVVVLVPDPHSVVSSVSNSVSSSVD

Secondary structure (DSSP, 8-state):
--HHHHHHHHHHHHHHHHHHHHHHHHHHHHHIIIIIS---HHHHHHHHHHHHHHHHHHIIIIIHHHHHHH--HHHHHHHHHHHHHHHHHHHHHHHTS-SSHHHHHHHHHHHHHH-

pLDDT: mean 85.12, std 5.7, range [54.91, 93.44]

Radius of gyration: 17.04 Å; chains: 1; bounding box: 39×25×56 Å

InterPro domains:
  IPR011701 Major facilitator superfamily [PF07690] (15-97)
  IPR036259 MFS transporter superfamily [G3DSA:1.20.1250.20] (4-115)
  IPR036259 MFS transporter superfamily [SSF103473] (5-112)